Protein AF-A0A957F438-F1 (afdb_monomer_lite)

Secondary structure (DSSP, 8-state):
--HHHHHHHHHHHHHHHHHHHHHHHHHHT-TTHHHHHHHHHHHHHHHHHHHH--S-HHHHHHHHHHHHHHHHHHHHHH-

Sequence (79 aa):
MSFFTAWIVAFLWILTVVTAVWLLSIPLKNVSIVDICWGLLFVLAAWVYYSHSEGLASRRLLVTVLTTLWGVRLSLYLL

pLDDT: mean 95.14, std 4.51, range [66.38, 98.56]

Structure (mmCIF, N/CA/C/O backbone):
data_AF-A0A957F438-F1
#
_entry.id   AF-A0A957F438-F1
#
loop_
_atom_site.group_PDB
_atom_site.id
_atom_site.type_symbol
_atom_site.label_atom_id
_atom_site.label_alt_id
_atom_site.label_comp_id
_atom_site.label_asym_id
_atom_site.label_entity_id
_atom_site.label_seq_id
_atom_site.pdbx_PDB_ins_code
_atom_site.Cartn_x
_atom_site.Cartn_y
_atom_site.Cartn_z
_atom_site.occupancy
_atom_site.B_iso_or_equiv
_atom_site.auth_seq_id
_atom_site.auth_comp_id
_atom_site.auth_asym_id
_atom_site.auth_atom_id
_atom_site.pdbx_PDB_model_num
ATOM 1 N N . MET A 1 1 ? 13.491 7.153 -14.625 1.00 66.38 1 MET A N 1
ATOM 2 C CA . MET A 1 1 ? 13.599 8.179 -13.540 1.00 66.38 1 MET A CA 1
ATOM 3 C C . MET A 1 1 ? 14.708 7.783 -12.568 1.00 66.38 1 MET A C 1
ATOM 5 O O . MET A 1 1 ? 15.052 6.610 -12.528 1.00 66.38 1 MET A O 1
ATOM 9 N N . SER A 1 2 ? 15.271 8.714 -11.785 1.00 83.81 2 SER A N 1
ATOM 10 C CA . SER A 1 2 ? 16.279 8.360 -10.768 1.00 83.81 2 SER A CA 1
ATOM 11 C C . SER A 1 2 ? 15.687 7.420 -9.711 1.00 83.81 2 SER A C 1
ATOM 13 O O . SER A 1 2 ? 14.557 7.619 -9.262 1.00 83.81 2 SER A O 1
ATOM 15 N N . PHE A 1 3 ? 16.468 6.419 -9.294 1.00 84.06 3 PHE A N 1
ATOM 16 C CA . PHE A 1 3 ? 16.128 5.474 -8.224 1.00 84.06 3 PHE A CA 1
ATOM 17 C C . PHE A 1 3 ? 15.619 6.185 -6.959 1.00 84.06 3 PHE A C 1
ATOM 19 O O . PHE A 1 3 ? 14.592 5.809 -6.396 1.00 84.06 3 PHE A O 1
ATOM 26 N N . PHE A 1 4 ? 16.282 7.280 -6.576 1.00 91.50 4 PHE A N 1
ATOM 27 C CA . PHE A 1 4 ? 15.915 8.081 -5.409 1.00 91.50 4 PHE A CA 1
ATOM 28 C C . PHE A 1 4 ? 14.540 8.736 -5.545 1.00 91.50 4 PHE A C 1
ATOM 30 O O . PHE A 1 4 ? 13.802 8.822 -4.567 1.00 91.50 4 PHE A O 1
ATOM 37 N N . THR A 1 5 ? 14.157 9.157 -6.752 1.00 91.81 5 THR A N 1
ATOM 38 C CA . THR A 1 5 ? 12.845 9.769 -6.983 1.00 91.81 5 THR A CA 1
ATOM 39 C C . THR A 1 5 ? 11.724 8.768 -6.726 1.00 91.81 5 THR A C 1
ATOM 41 O O . THR A 1 5 ? 10.767 9.101 -6.036 1.00 91.81 5 THR A O 1
ATOM 44 N N . ALA A 1 6 ? 11.861 7.530 -7.211 1.00 92.06 6 ALA A N 1
ATOM 45 C CA . ALA A 1 6 ? 10.858 6.489 -6.986 1.00 92.06 6 ALA A CA 1
ATOM 46 C C . ALA A 1 6 ? 10.679 6.178 -5.490 1.00 92.06 6 ALA A C 1
ATOM 48 O O . ALA A 1 6 ? 9.555 6.028 -5.016 1.00 92.06 6 ALA A O 1
ATOM 49 N N . TRP A 1 7 ? 11.784 6.129 -4.740 1.00 94.00 7 TRP A N 1
ATOM 50 C CA . TRP A 1 7 ? 11.769 5.891 -3.295 1.00 94.00 7 TRP A CA 1
ATOM 51 C C . TRP A 1 7 ? 11.105 7.028 -2.523 1.00 94.00 7 TRP A C 1
ATOM 53 O O . TRP A 1 7 ? 10.274 6.769 -1.658 1.00 94.00 7 TRP A O 1
ATOM 63 N N . ILE A 1 8 ? 11.418 8.281 -2.862 1.00 96.25 8 ILE A N 1
ATOM 64 C CA . ILE A 1 8 ? 10.799 9.451 -2.229 1.00 96.25 8 ILE A CA 1
ATOM 65 C C . ILE A 1 8 ? 9.295 9.483 -2.516 1.00 96.25 8 ILE A C 1
ATOM 67 O O . ILE A 1 8 ? 8.507 9.686 -1.597 1.00 96.25 8 ILE A O 1
ATOM 71 N N . VAL A 1 9 ? 8.880 9.235 -3.762 1.00 96.06 9 VAL A N 1
ATOM 72 C CA . VAL A 1 9 ? 7.456 9.201 -4.128 1.00 96.06 9 VAL A CA 1
ATOM 73 C C . VAL A 1 9 ? 6.724 8.110 -3.343 1.00 96.06 9 VAL A C 1
ATOM 75 O O . VAL A 1 9 ? 5.684 8.388 -2.750 1.00 96.06 9 VAL A O 1
ATOM 78 N N . ALA A 1 10 ? 7.275 6.894 -3.273 1.00 96.44 10 ALA A N 1
ATOM 79 C CA . ALA A 1 10 ? 6.677 5.811 -2.492 1.00 96.44 10 ALA A CA 1
ATOM 80 C C . ALA A 1 10 ? 6.607 6.152 -0.995 1.00 96.44 10 ALA A C 1
ATOM 82 O O . ALA A 1 10 ? 5.565 5.952 -0.374 1.00 96.44 10 ALA A O 1
ATOM 83 N N . PHE A 1 11 ? 7.677 6.717 -0.430 1.00 97.19 11 PHE A N 1
ATOM 84 C CA . PHE A 1 11 ? 7.720 7.145 0.967 1.00 97.19 11 PHE A CA 1
ATOM 85 C C . PHE A 1 11 ? 6.637 8.181 1.285 1.00 97.19 11 PHE A C 1
ATOM 87 O O . PHE A 1 11 ? 5.924 8.021 2.270 1.00 97.19 11 PHE A O 1
ATOM 94 N N . LEU A 1 12 ? 6.462 9.205 0.444 1.00 97.94 12 LEU A N 1
ATOM 95 C CA . LEU A 1 12 ? 5.449 10.246 0.651 1.00 97.94 12 LEU A CA 1
ATOM 96 C C . LEU A 1 12 ? 4.020 9.691 0.584 1.00 97.94 12 LEU A C 1
ATOM 98 O O . LEU A 1 12 ? 3.178 10.059 1.406 1.00 97.94 12 LEU A O 1
ATOM 102 N N . TRP A 1 13 ? 3.754 8.778 -0.355 1.00 97.50 13 TRP A N 1
ATOM 103 C CA . TRP A 1 13 ? 2.471 8.079 -0.440 1.00 97.50 13 TRP A CA 1
ATOM 104 C C . TRP A 1 13 ? 2.197 7.237 0.809 1.00 97.50 13 TRP A C 1
ATOM 106 O O . TRP A 1 13 ? 1.132 7.368 1.412 1.00 97.50 13 TRP A O 1
ATOM 116 N N . ILE A 1 14 ? 3.164 6.418 1.233 1.00 97.75 14 ILE A N 1
ATOM 117 C CA . ILE A 1 14 ? 3.043 5.580 2.434 1.00 97.75 14 ILE A CA 1
ATOM 118 C C . ILE A 1 14 ? 2.840 6.447 3.674 1.00 97.75 14 ILE A C 1
ATOM 120 O O . ILE A 1 14 ? 1.922 6.183 4.443 1.00 97.75 14 ILE A O 1
ATOM 124 N N . LEU A 1 15 ? 3.655 7.490 3.858 1.00 97.94 15 LEU A N 1
ATOM 125 C CA . LEU A 1 15 ? 3.575 8.379 5.014 1.00 97.94 15 LEU A CA 1
ATOM 126 C C . LEU A 1 15 ? 2.193 9.029 5.101 1.00 97.94 15 LEU A C 1
ATOM 128 O O . LEU A 1 15 ? 1.580 9.020 6.162 1.00 97.94 15 LEU A O 1
ATOM 132 N N . THR A 1 16 ? 1.666 9.509 3.972 1.00 97.88 16 THR A N 1
ATOM 133 C CA . THR A 1 16 ? 0.335 10.122 3.910 1.00 97.88 16 THR A CA 1
ATOM 134 C C . THR A 1 16 ? -0.754 9.136 4.336 1.00 97.88 16 THR A C 1
ATOM 136 O O . THR A 1 16 ? -1.594 9.471 5.171 1.00 97.88 16 THR A O 1
ATOM 139 N N . VAL A 1 17 ? -0.732 7.907 3.807 1.00 97.06 17 VAL A N 1
ATOM 140 C CA . VAL A 1 17 ? -1.733 6.881 4.141 1.00 97.06 17 VAL A CA 1
ATOM 141 C C . VAL A 1 17 ? -1.596 6.422 5.594 1.00 97.06 17 VAL A C 1
ATOM 143 O O . VAL A 1 17 ? -2.597 6.362 6.300 1.00 97.06 17 VAL A O 1
ATOM 146 N N . VAL A 1 18 ? -0.380 6.148 6.073 1.00 96.88 18 VAL A N 1
ATOM 147 C CA . VAL A 1 18 ? -0.129 5.741 7.467 1.00 96.88 18 VAL A CA 1
ATOM 148 C C . VAL A 1 18 ? -0.585 6.822 8.439 1.00 96.88 18 VAL A C 1
ATOM 150 O O . VAL A 1 18 ? -1.281 6.510 9.402 1.00 96.88 18 VAL A O 1
ATOM 153 N N . THR A 1 19 ? -0.249 8.091 8.190 1.00 97.00 19 THR A N 1
ATOM 154 C CA . THR A 1 19 ? -0.692 9.199 9.043 1.00 97.00 19 THR A CA 1
ATOM 155 C C . THR A 1 19 ? -2.211 9.345 9.013 1.00 97.00 19 THR A C 1
ATOM 157 O O . THR A 1 19 ? -2.810 9.523 10.070 1.00 97.00 19 THR A O 1
ATOM 160 N N . ALA A 1 20 ? -2.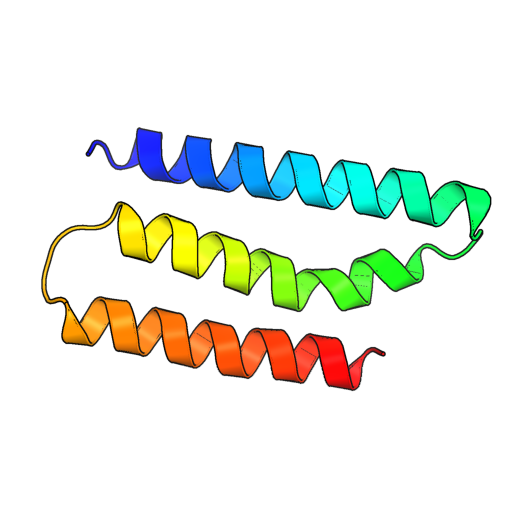855 9.209 7.850 1.00 97.19 20 ALA A N 1
ATOM 161 C CA . ALA A 1 20 ? -4.313 9.253 7.752 1.00 97.19 20 ALA A CA 1
ATOM 162 C C . ALA A 1 20 ? -4.982 8.111 8.538 1.00 97.19 20 ALA A C 1
ATOM 164 O O . ALA A 1 20 ? -5.880 8.366 9.336 1.00 97.19 20 ALA A O 1
ATOM 165 N N . VAL A 1 21 ? -4.520 6.867 8.374 1.00 96.38 21 VAL A N 1
ATOM 166 C CA . VAL A 1 21 ? -5.050 5.701 9.106 1.00 96.38 21 VAL A CA 1
ATOM 167 C C . VAL A 1 21 ? -4.808 5.841 10.608 1.00 96.38 21 VAL A C 1
ATOM 169 O O . VAL A 1 21 ? -5.708 5.580 11.404 1.00 96.38 21 VAL A O 1
ATOM 172 N N . TRP A 1 22 ? -3.627 6.307 11.013 1.00 95.81 22 TRP A N 1
ATOM 173 C CA . TRP A 1 22 ? -3.325 6.569 12.416 1.00 95.81 22 TRP A CA 1
ATOM 174 C C . TRP A 1 22 ? -4.253 7.638 13.005 1.00 95.81 22 TRP A C 1
ATOM 176 O O . TRP A 1 22 ? -4.844 7.407 14.058 1.00 95.81 22 TRP A O 1
ATOM 186 N N . LEU A 1 23 ? -4.469 8.758 12.309 1.00 97.38 23 LEU A N 1
ATOM 187 C CA . LEU A 1 23 ? -5.412 9.790 12.746 1.00 97.38 23 LEU A CA 1
ATOM 188 C C . LEU A 1 23 ? -6.846 9.257 12.853 1.00 97.38 23 LEU A C 1
ATOM 190 O O . LEU A 1 23 ? -7.539 9.613 13.801 1.00 97.38 23 LEU A O 1
ATOM 194 N N . LEU A 1 24 ? -7.278 8.381 11.939 1.00 96.50 24 LEU A N 1
ATOM 195 C CA . LEU A 1 24 ? -8.580 7.704 12.010 1.00 96.50 24 LEU A CA 1
ATOM 196 C C . LEU A 1 24 ? -8.669 6.721 13.188 1.00 96.50 24 LEU A C 1
ATOM 198 O O . LEU A 1 24 ? -9.736 6.572 13.780 1.00 96.50 24 LEU A O 1
ATOM 20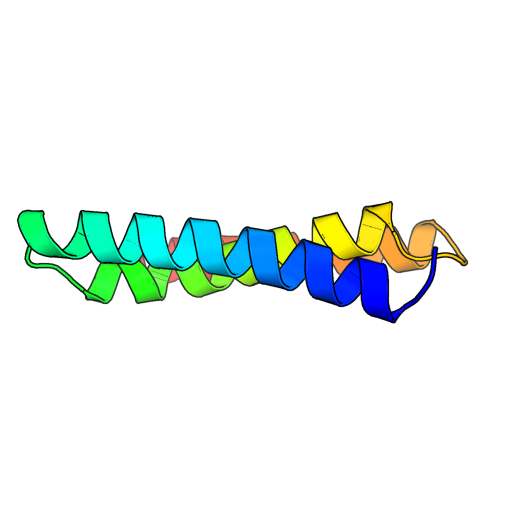2 N N . SER A 1 25 ? -7.561 6.082 13.569 1.00 96.44 25 SER A N 1
ATOM 203 C CA . SER A 1 25 ? -7.526 5.130 14.688 1.00 96.44 25 SER A CA 1
ATOM 204 C C . SER A 1 25 ? -7.813 5.781 16.049 1.00 96.44 25 SER A C 1
ATOM 206 O O . SER A 1 25 ? -8.374 5.131 16.933 1.00 96.44 25 SER A O 1
ATOM 208 N N . ILE A 1 26 ? -7.486 7.072 16.208 1.00 97.25 26 ILE A N 1
ATOM 209 C CA . ILE A 1 26 ? -7.650 7.832 17.458 1.00 97.25 26 ILE A CA 1
ATOM 210 C C . ILE A 1 26 ? -9.131 7.954 17.865 1.00 97.25 26 ILE A C 1
ATOM 212 O O . ILE A 1 26 ? -9.474 7.483 18.953 1.00 97.25 26 ILE A O 1
ATOM 216 N N . PRO A 1 27 ? -10.039 8.533 17.048 1.00 97.38 27 PRO A N 1
ATOM 217 C CA . PRO A 1 27 ? -11.457 8.608 17.397 1.00 97.38 27 PRO A CA 1
ATOM 218 C C . PRO A 1 27 ? -12.116 7.224 17.450 1.00 97.38 27 PRO A C 1
ATOM 220 O O . PRO A 1 27 ? -13.034 7.027 18.243 1.00 97.38 27 PRO A O 1
ATOM 223 N N . LEU A 1 28 ? -11.627 6.256 16.665 1.00 95.62 28 LEU A N 1
ATOM 224 C CA . LEU A 1 28 ? -12.096 4.867 16.702 1.00 95.62 28 LEU A CA 1
ATOM 225 C C . LEU A 1 28 ? -11.631 4.108 17.954 1.00 95.62 28 LEU A C 1
ATOM 227 O O . LEU A 1 28 ? -12.136 3.019 18.219 1.00 95.62 28 LEU A O 1
ATOM 231 N N . LYS A 1 29 ? -10.679 4.666 18.721 1.00 96.31 29 LYS A N 1
ATOM 232 C CA . LYS A 1 29 ? -10.024 4.030 19.876 1.00 96.31 29 LYS A CA 1
ATOM 233 C C . LYS A 1 29 ? -9.520 2.617 19.565 1.00 96.31 29 LYS A C 1
ATOM 235 O O . LYS A 1 29 ? -9.505 1.752 20.438 1.00 96.31 29 LYS A O 1
ATOM 240 N N . ASN A 1 30 ? -9.115 2.391 18.318 1.00 95.44 30 ASN A N 1
ATOM 241 C CA . ASN A 1 30 ? -8.706 1.084 17.834 1.00 95.44 30 ASN A CA 1
ATOM 242 C C . ASN A 1 30 ? -7.476 1.198 16.929 1.00 95.44 30 ASN A C 1
ATOM 244 O O . ASN A 1 30 ? -7.584 1.446 15.729 1.00 95.44 30 ASN A O 1
ATOM 248 N N . VAL A 1 31 ? -6.299 1.003 17.523 1.00 94.56 31 VAL A N 1
ATOM 249 C CA . VAL A 1 31 ? -5.010 1.084 16.820 1.00 94.56 31 VAL A CA 1
ATOM 250 C C . VAL A 1 31 ? -4.755 -0.150 15.946 1.00 94.56 31 VAL A C 1
ATOM 252 O O . VAL A 1 31 ? -3.998 -0.045 14.984 1.00 94.56 31 VAL A O 1
ATOM 255 N N . SER A 1 32 ? -5.435 -1.284 16.184 1.00 93.50 32 SER A N 1
ATOM 256 C CA . SER A 1 32 ? -5.216 -2.515 15.402 1.00 93.50 32 SER A CA 1
ATOM 257 C C . SER A 1 32 ? -5.606 -2.379 13.926 1.00 93.50 32 SER A C 1
ATOM 259 O O . SER A 1 32 ? -5.166 -3.161 13.090 1.00 93.50 32 SER A O 1
ATOM 261 N N . ILE A 1 33 ? -6.374 -1.345 13.564 1.00 93.81 33 ILE A N 1
ATOM 262 C CA . ILE A 1 33 ? -6.696 -1.021 12.165 1.00 93.81 33 ILE A CA 1
ATOM 263 C C . ILE A 1 33 ? -5.418 -0.752 11.355 1.00 93.81 33 ILE A C 1
ATOM 265 O O . ILE A 1 33 ? -5.352 -1.080 10.171 1.00 93.81 33 ILE A O 1
ATOM 269 N N . VAL A 1 34 ? -4.378 -0.204 11.993 1.00 93.75 34 VAL A N 1
ATOM 270 C CA . VAL A 1 34 ? -3.075 0.017 11.352 1.00 93.75 34 VAL A CA 1
A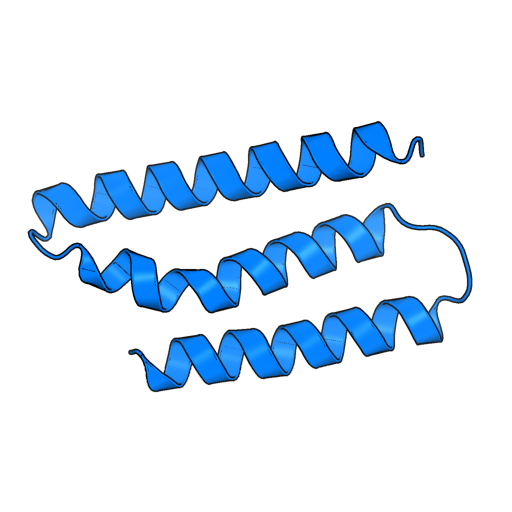TOM 271 C C . VAL A 1 34 ? -2.460 -1.313 10.899 1.00 93.75 34 VAL A C 1
ATOM 273 O O . VAL A 1 34 ? -1.854 -1.362 9.827 1.00 93.75 34 VAL A O 1
ATOM 276 N N . ASP A 1 35 ? -2.680 -2.400 11.648 1.00 93.56 35 ASP A N 1
ATOM 277 C CA . ASP A 1 35 ? -2.130 -3.718 11.324 1.00 93.56 35 ASP A CA 1
ATOM 278 C C . ASP A 1 35 ? -2.740 -4.306 10.048 1.00 93.56 35 ASP A C 1
ATOM 280 O O . ASP A 1 35 ? -2.029 -4.853 9.202 1.00 93.56 35 ASP A O 1
ATOM 284 N N . ILE A 1 36 ? -4.045 -4.103 9.853 1.00 94.31 36 ILE A N 1
ATOM 285 C CA . ILE A 1 36 ? -4.771 -4.496 8.638 1.00 94.31 36 ILE A CA 1
ATOM 286 C C . ILE A 1 36 ? -4.195 -3.767 7.415 1.00 94.31 36 ILE A C 1
ATOM 288 O O . ILE A 1 36 ? -4.041 -4.352 6.338 1.00 94.31 36 ILE A O 1
ATOM 292 N N . CYS A 1 37 ? -3.838 -2.489 7.567 1.00 95.75 37 CYS A N 1
ATOM 293 C CA . CYS A 1 37 ? -3.355 -1.654 6.471 1.00 95.75 37 CYS A CA 1
ATOM 294 C C . CYS A 1 37 ? -1.927 -1.982 6.011 1.00 95.75 37 CYS A C 1
ATOM 296 O O . CYS A 1 37 ? -1.589 -1.636 4.877 1.00 95.75 37 CYS A O 1
ATOM 298 N N . TRP A 1 38 ? -1.101 -2.673 6.809 1.00 93.25 38 TRP A N 1
ATOM 299 C CA . TRP A 1 38 ? 0.282 -2.999 6.424 1.00 93.25 38 TRP A CA 1
ATOM 300 C C . TRP A 1 38 ? 0.373 -3.710 5.078 1.00 93.25 38 TRP A C 1
ATOM 302 O O . TRP A 1 38 ? 1.159 -3.303 4.221 1.00 93.25 38 TRP A O 1
ATOM 312 N N . GLY A 1 39 ? -0.467 -4.726 4.862 1.00 95.25 39 GLY A N 1
ATOM 313 C CA . GLY A 1 39 ? -0.525 -5.450 3.592 1.00 95.25 39 GLY A CA 1
ATOM 314 C C . GLY A 1 39 ? -0.772 -4.512 2.409 1.00 95.25 39 GLY A C 1
ATOM 315 O O . GLY A 1 39 ? -0.033 -4.550 1.425 1.00 95.25 39 GLY A O 1
ATOM 316 N N . LEU A 1 40 ? -1.746 -3.607 2.534 1.00 97.12 40 LEU A N 1
ATOM 317 C CA . LEU A 1 40 ? -2.116 -2.645 1.490 1.00 97.12 40 LEU A CA 1
ATOM 318 C C . LEU A 1 40 ? -1.039 -1.581 1.231 1.00 97.12 40 LEU A C 1
ATOM 320 O O . LEU A 1 40 ? -0.874 -1.154 0.089 1.00 97.12 40 LEU A O 1
ATOM 324 N N . LEU A 1 41 ? -0.267 -1.179 2.243 1.00 97.44 41 LEU A N 1
ATOM 325 C CA . LEU A 1 41 ? 0.843 -0.233 2.068 1.00 97.44 41 LEU A CA 1
ATOM 326 C C . LEU A 1 41 ? 1.962 -0.818 1.192 1.00 97.44 41 LEU A C 1
ATOM 328 O O . LEU A 1 41 ? 2.521 -0.110 0.352 1.00 97.44 41 LEU A O 1
ATOM 332 N N . PHE A 1 42 ? 2.249 -2.119 1.315 1.00 96.75 42 PHE A N 1
ATOM 333 C CA . PHE A 1 42 ? 3.178 -2.801 0.407 1.00 96.75 42 PHE A CA 1
ATOM 334 C C . PHE A 1 42 ? 2.631 -2.895 -1.018 1.00 96.75 42 PHE A C 1
ATOM 336 O O . PHE A 1 42 ? 3.390 -2.730 -1.974 1.00 96.75 42 PHE A O 1
ATOM 343 N N . VAL A 1 43 ? 1.320 -3.115 -1.174 1.00 98.19 43 VAL A N 1
ATOM 344 C CA . VAL A 1 43 ? 0.664 -3.078 -2.490 1.00 98.19 43 VAL A CA 1
ATOM 345 C C . VAL A 1 43 ? 0.837 -1.699 -3.127 1.00 98.19 43 VAL A C 1
ATOM 347 O O . VAL A 1 43 ? 1.299 -1.608 -4.263 1.00 98.19 43 VAL A O 1
ATOM 350 N N . LEU A 1 44 ? 0.555 -0.625 -2.385 1.00 97.94 44 LEU A N 1
ATOM 351 C CA . LEU A 1 44 ? 0.741 0.751 -2.846 1.00 97.94 44 LEU A CA 1
ATOM 352 C C . LEU A 1 44 ? 2.182 0.998 -3.320 1.00 97.94 44 LEU A C 1
ATOM 354 O O . LEU A 1 44 ? 2.392 1.472 -4.437 1.00 97.94 44 LEU A O 1
ATOM 358 N N . ALA A 1 45 ? 3.174 0.609 -2.515 1.00 97.31 45 ALA A N 1
ATOM 359 C CA . ALA A 1 45 ? 4.584 0.729 -2.876 1.00 97.31 45 ALA A CA 1
ATOM 360 C C . ALA A 1 45 ? 4.919 -0.036 -4.168 1.00 97.31 45 ALA A C 1
ATOM 362 O O . ALA A 1 45 ? 5.593 0.497 -5.049 1.00 97.31 45 ALA A O 1
ATOM 363 N N . ALA A 1 46 ? 4.412 -1.263 -4.319 1.00 97.44 46 ALA A N 1
ATOM 364 C CA . ALA A 1 46 ? 4.650 -2.087 -5.501 1.00 97.44 46 ALA A CA 1
ATOM 365 C C . ALA A 1 46 ? 4.100 -1.452 -6.788 1.00 97.44 46 ALA A C 1
ATOM 367 O O . ALA A 1 46 ? 4.742 -1.548 -7.834 1.00 97.44 46 ALA A O 1
ATOM 368 N N . TRP A 1 47 ? 2.952 -0.771 -6.725 1.00 97.69 47 TRP A N 1
ATOM 369 C CA . TRP A 1 47 ? 2.379 -0.051 -7.869 1.00 97.69 47 TRP A CA 1
ATOM 370 C C . TRP A 1 47 ? 3.108 1.264 -8.176 1.00 97.69 47 TRP A C 1
ATOM 372 O O . TRP A 1 47 ? 3.313 1.605 -9.348 1.00 97.69 47 TRP A O 1
ATOM 382 N N . VAL A 1 48 ? 3.587 1.975 -7.151 1.00 96.56 48 VAL A N 1
ATOM 383 C CA . VAL A 1 48 ? 4.470 3.137 -7.345 1.00 96.56 48 VAL A CA 1
ATOM 384 C C . VAL A 1 48 ? 5.772 2.700 -8.022 1.00 96.56 48 VAL A C 1
ATOM 386 O O . VAL A 1 48 ? 6.179 3.283 -9.025 1.00 96.56 48 VAL A O 1
ATOM 389 N N . TYR A 1 49 ? 6.403 1.621 -7.560 1.00 95.44 49 TYR A N 1
ATOM 390 C CA . TYR A 1 49 ? 7.626 1.118 -8.184 1.00 95.44 49 TYR A CA 1
ATOM 391 C C . TYR A 1 49 ? 7.386 0.531 -9.572 1.00 95.44 49 TYR A C 1
ATOM 393 O O . TYR A 1 49 ? 8.223 0.717 -10.452 1.00 95.44 49 TYR A O 1
ATOM 401 N N . TYR A 1 50 ? 6.248 -0.115 -9.820 1.00 95.44 50 TYR A N 1
ATOM 4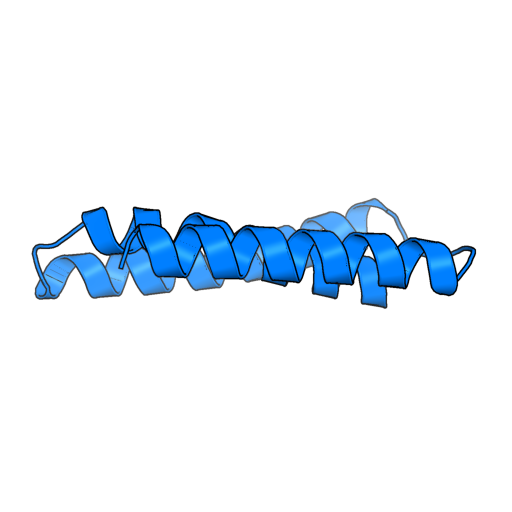02 C CA . TYR A 1 50 ? 5.881 -0.587 -11.157 1.00 95.44 50 TYR A CA 1
ATOM 403 C C . TYR A 1 50 ? 5.869 0.551 -12.185 1.00 95.44 50 TYR A C 1
ATOM 405 O O . TYR A 1 50 ? 6.451 0.414 -13.260 1.00 95.44 50 TYR A O 1
ATOM 413 N N . SER A 1 51 ? 5.261 1.687 -11.828 1.00 93.44 51 SER A N 1
ATOM 414 C CA . SER A 1 51 ? 5.140 2.849 -12.718 1.00 93.44 51 SER A CA 1
ATOM 415 C C . SER A 1 51 ? 6.456 3.605 -12.939 1.00 93.44 51 SER A C 1
ATOM 417 O O . SER A 1 51 ? 6.613 4.245 -13.974 1.00 93.44 51 SER A O 1
ATOM 419 N N . HIS A 1 52 ? 7.412 3.509 -12.009 1.00 91.00 52 HIS A N 1
ATOM 420 C CA . HIS A 1 52 ? 8.663 4.281 -12.052 1.00 91.00 52 HIS A CA 1
ATOM 421 C C . HIS A 1 52 ? 9.917 3.458 -12.391 1.00 91.00 52 HIS A C 1
ATOM 423 O O . HIS A 1 52 ? 10.953 4.037 -12.724 1.00 91.00 52 HIS A O 1
ATOM 429 N N . SER A 1 53 ? 9.859 2.128 -12.284 1.00 88.06 53 SER A N 1
ATOM 430 C CA . SER A 1 53 ? 10.986 1.237 -12.590 1.00 88.06 53 SER A CA 1
ATOM 431 C C . SER A 1 53 ? 11.105 0.972 -14.086 1.00 88.06 53 SER A C 1
ATOM 433 O O . SER A 1 53 ? 10.109 0.935 -14.798 1.00 88.06 53 SER A O 1
ATOM 435 N N . GLU A 1 54 ? 12.324 0.739 -14.564 1.00 87.56 54 GLU A N 1
ATOM 436 C CA . GLU A 1 54 ? 12.620 0.388 -15.957 1.00 87.56 54 GLU A CA 1
ATOM 437 C C . GLU A 1 54 ? 12.982 -1.111 -16.080 1.00 87.56 54 GLU A C 1
ATOM 439 O O . GLU A 1 54 ? 13.188 -1.811 -15.083 1.00 87.56 54 GLU A O 1
ATOM 444 N N . GLY A 1 55 ? 13.025 -1.640 -17.307 1.00 88.44 55 GLY A N 1
ATOM 445 C CA . GLY A 1 55 ? 13.345 -3.047 -17.595 1.00 88.44 55 GLY A CA 1
ATOM 446 C C . GLY A 1 55 ? 12.148 -3.886 -18.052 1.00 88.44 55 GLY A C 1
ATOM 447 O O . GLY A 1 55 ? 11.117 -3.361 -18.473 1.00 88.44 55 GLY A O 1
ATOM 448 N N . LEU A 1 56 ? 12.275 -5.216 -17.998 1.00 95.50 56 LEU A N 1
ATOM 449 C CA . LEU A 1 56 ? 11.281 -6.130 -18.569 1.00 95.50 56 LEU A CA 1
ATOM 450 C C . LEU A 1 56 ? 9.900 -5.958 -17.909 1.00 95.50 56 LEU A C 1
ATOM 452 O O . LEU A 1 56 ? 9.752 -6.144 -16.699 1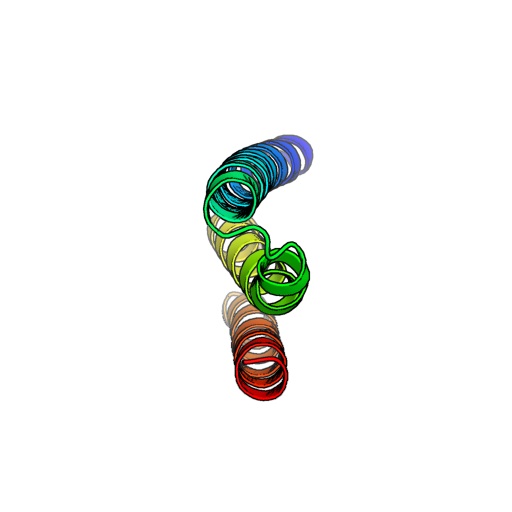.00 95.50 56 LEU A O 1
ATOM 456 N N . ALA A 1 57 ? 8.893 -5.598 -18.709 1.00 94.19 57 ALA A N 1
ATOM 457 C CA . ALA A 1 57 ? 7.549 -5.283 -18.221 1.00 94.19 57 ALA A CA 1
ATOM 458 C C . ALA A 1 57 ? 6.875 -6.481 -17.535 1.00 94.19 57 ALA A C 1
ATOM 460 O O . ALA A 1 57 ? 6.309 -6.325 -16.458 1.00 94.19 57 ALA A O 1
ATOM 461 N N . SER A 1 58 ? 7.014 -7.687 -18.097 1.00 95.75 58 SER A N 1
ATOM 462 C CA . SER A 1 58 ? 6.435 -8.910 -17.526 1.00 95.75 58 SER A CA 1
ATOM 463 C C . SER A 1 58 ? 6.976 -9.224 -16.131 1.00 95.75 58 SER A C 1
ATOM 465 O O . SER A 1 58 ? 6.208 -9.592 -15.248 1.00 95.75 58 SER A O 1
ATOM 467 N N . ARG A 1 59 ? 8.279 -9.014 -15.892 1.00 96.19 59 ARG A N 1
ATOM 468 C CA . ARG A 1 59 ? 8.892 -9.205 -14.569 1.00 96.19 59 ARG A CA 1
ATOM 469 C C . ARG A 1 59 ? 8.335 -8.216 -13.549 1.00 96.19 59 ARG A C 1
ATOM 471 O O . ARG A 1 59 ? 7.979 -8.619 -12.447 1.00 96.19 59 ARG A O 1
ATOM 478 N N . ARG A 1 60 ? 8.274 -6.930 -13.911 1.00 95.69 60 ARG A N 1
ATOM 479 C CA . ARG A 1 60 ? 7.729 -5.877 -13.038 1.00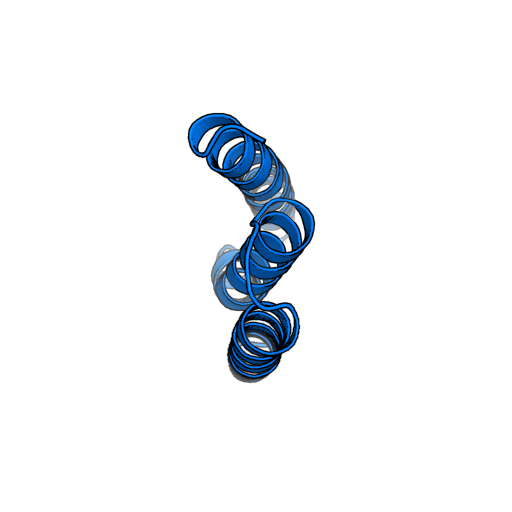 95.69 60 ARG A CA 1
ATOM 480 C C . ARG A 1 60 ? 6.273 -6.181 -12.688 1.00 95.69 60 ARG A C 1
ATOM 482 O O . ARG A 1 60 ? 5.925 -6.176 -11.515 1.00 95.69 60 ARG A O 1
ATOM 489 N N . LEU A 1 61 ? 5.470 -6.540 -13.690 1.00 97.12 61 LEU A N 1
ATOM 490 C CA . LEU A 1 61 ? 4.064 -6.891 -13.512 1.00 97.12 61 LEU A CA 1
ATOM 491 C C . LEU A 1 61 ? 3.897 -8.113 -12.602 1.00 97.12 61 LEU A C 1
ATOM 493 O O . LEU A 1 61 ? 3.084 -8.079 -11.686 1.00 97.12 61 LEU A O 1
ATOM 497 N N . LEU A 1 62 ? 4.685 -9.171 -12.820 1.00 98.06 62 LEU A N 1
ATOM 498 C CA . LEU A 1 62 ? 4.630 -10.389 -12.013 1.00 98.06 62 LEU A CA 1
ATOM 499 C C . LEU A 1 62 ? 4.883 -10.092 -10.531 1.00 98.06 62 LEU A C 1
ATOM 501 O O . LEU A 1 62 ? 4.106 -10.522 -9.684 1.00 98.06 62 LEU A O 1
ATOM 505 N N . VAL A 1 63 ? 5.935 -9.326 -10.220 1.00 97.56 63 VAL A N 1
ATOM 506 C CA . VAL A 1 63 ? 6.246 -8.936 -8.836 1.00 97.56 63 VAL A CA 1
ATOM 507 C C . VAL A 1 63 ? 5.099 -8.121 -8.241 1.00 97.56 63 VAL A C 1
ATOM 509 O O . VAL A 1 63 ? 4.621 -8.452 -7.161 1.00 97.56 63 VAL A O 1
ATOM 512 N N . THR A 1 64 ? 4.595 -7.113 -8.958 1.00 98.12 64 THR A N 1
ATOM 513 C CA . THR A 1 64 ? 3.488 -6.272 -8.482 1.00 98.12 64 THR A CA 1
ATOM 514 C C . THR A 1 64 ? 2.211 -7.073 -8.230 1.00 98.12 64 THR A C 1
ATOM 516 O O . THR A 1 64 ? 1.554 -6.864 -7.210 1.00 98.12 64 THR A O 1
ATOM 519 N N . VAL A 1 65 ? 1.869 -8.028 -9.100 1.00 98.44 65 VAL A N 1
ATOM 520 C CA . VAL A 1 65 ? 0.704 -8.910 -8.924 1.00 98.44 65 VAL A CA 1
ATOM 521 C C . VAL A 1 65 ? 0.889 -9.824 -7.718 1.00 98.44 65 VAL A C 1
ATOM 523 O O . VAL A 1 65 ? -0.012 -9.909 -6.887 1.00 98.44 65 VAL A O 1
ATOM 526 N N . LEU A 1 66 ? 2.051 -10.464 -7.566 1.00 98.56 66 LEU A N 1
ATOM 527 C CA . LEU A 1 66 ? 2.325 -11.329 -6.415 1.00 98.56 66 LEU A CA 1
ATOM 528 C C . LEU A 1 66 ? 2.282 -10.550 -5.095 1.00 98.56 66 LEU A C 1
ATOM 530 O O . LEU A 1 66 ? 1.662 -11.013 -4.137 1.00 98.56 66 LEU A O 1
ATOM 534 N N . THR A 1 67 ? 2.862 -9.346 -5.051 1.00 98.31 67 THR A N 1
ATOM 535 C CA . THR A 1 67 ? 2.767 -8.462 -3.880 1.00 98.31 67 THR A CA 1
ATOM 536 C C . THR A 1 67 ? 1.326 -8.032 -3.617 1.00 98.31 67 THR A C 1
ATOM 538 O O . THR A 1 67 ? 0.912 -8.008 -2.462 1.00 98.31 67 THR A O 1
ATOM 541 N N . THR A 1 68 ? 0.538 -7.758 -4.663 1.00 98.56 68 THR A N 1
ATOM 542 C CA . THR A 1 68 ? -0.889 -7.423 -4.532 1.00 98.56 68 THR A CA 1
ATOM 543 C C . THR A 1 68 ? -1.676 -8.582 -3.926 1.00 98.56 68 THR A C 1
ATOM 545 O O . THR A 1 68 ? -2.378 -8.389 -2.938 1.00 98.56 68 THR A O 1
ATOM 548 N N . LEU A 1 69 ? -1.521 -9.795 -4.464 1.00 98.56 69 LEU A N 1
ATOM 549 C CA . LEU A 1 69 ? -2.200 -10.991 -3.961 1.00 98.56 69 LEU A CA 1
ATOM 550 C C . LEU A 1 69 ? -1.831 -11.276 -2.504 1.00 98.56 69 LEU A C 1
ATOM 552 O O . LEU A 1 69 ? -2.710 -11.511 -1.677 1.00 98.56 69 LEU A O 1
ATOM 556 N N . TRP A 1 70 ? -0.539 -11.219 -2.171 1.00 98.38 70 TRP A N 1
ATOM 557 C CA . TRP A 1 70 ? -0.073 -11.421 -0.802 1.00 98.38 70 TRP A CA 1
ATOM 558 C C . TRP A 1 70 ? -0.588 -10.340 0.155 1.00 98.38 70 TRP A C 1
ATOM 560 O O . TRP A 1 70 ? -1.086 -10.681 1.229 1.00 98.38 70 TRP A O 1
ATOM 570 N N . GLY A 1 71 ? -0.491 -9.064 -0.230 1.00 98.06 71 GLY A N 1
ATOM 571 C CA . GLY A 1 71 ? -0.871 -7.928 0.608 1.00 98.06 71 GLY A CA 1
ATOM 572 C C . GLY A 1 71 ? -2.371 -7.894 0.876 1.00 98.06 71 GLY A C 1
ATOM 573 O O . GLY A 1 71 ? -2.779 -7.777 2.027 1.00 98.06 71 GLY A O 1
ATOM 574 N N . VAL A 1 72 ? -3.192 -8.107 -0.158 1.00 98.19 72 VAL A N 1
ATOM 575 C CA . VAL A 1 72 ? -4.652 -8.217 -0.016 1.00 98.19 72 VAL A CA 1
ATOM 576 C C . VAL A 1 72 ? -5.025 -9.422 0.846 1.00 98.19 72 VAL A C 1
ATOM 578 O O . VAL A 1 72 ? -5.830 -9.281 1.761 1.00 98.19 72 VAL A O 1
ATOM 581 N N . ARG A 1 73 ? -4.414 -10.594 0.621 1.00 97.69 73 ARG A N 1
ATOM 582 C CA . ARG A 1 73 ? -4.653 -11.784 1.454 1.00 97.69 73 ARG A CA 1
ATOM 583 C C . ARG A 1 73 ? -4.317 -11.522 2.924 1.00 97.69 73 ARG A C 1
ATOM 585 O O . ARG A 1 73 ? -5.069 -11.945 3.794 1.00 97.69 73 ARG A O 1
ATOM 592 N N . LEU A 1 74 ? -3.192 -10.861 3.206 1.00 97.12 74 LEU A N 1
ATOM 593 C CA . LEU A 1 74 ? -2.793 -10.526 4.573 1.00 97.12 74 LEU A CA 1
ATOM 594 C C . LEU A 1 74 ? -3.806 -9.581 5.227 1.00 97.12 74 LEU A C 1
ATOM 596 O O . LEU A 1 74 ? -4.255 -9.860 6.331 1.00 97.12 74 LEU A O 1
ATOM 600 N N . SER A 1 75 ? -4.203 -8.513 4.534 1.00 96.31 75 SER A N 1
ATOM 601 C CA . SER A 1 75 ? -5.186 -7.559 5.052 1.00 96.31 75 SER A CA 1
ATOM 602 C C . SER A 1 75 ? -6.552 -8.200 5.295 1.00 96.31 75 SER A C 1
ATOM 604 O O . SER A 1 75 ? -7.153 -7.947 6.327 1.00 96.31 75 SER A O 1
ATOM 606 N N . LEU A 1 76 ? -7.017 -9.082 4.405 1.00 96.75 76 LEU A N 1
ATOM 607 C CA . LEU A 1 76 ? -8.272 -9.820 4.599 1.00 96.75 76 LEU A CA 1
ATOM 608 C C . LEU A 1 76 ? -8.214 -10.817 5.764 1.00 96.75 76 LEU A C 1
ATOM 610 O O . LEU A 1 76 ? -9.239 -11.082 6.373 1.00 96.75 76 LEU A O 1
ATOM 614 N N . TYR A 1 77 ? -7.042 -11.383 6.062 1.00 96.31 77 TYR A N 1
ATOM 615 C CA . TYR A 1 77 ? -6.863 -12.288 7.201 1.00 96.31 77 TYR A CA 1
ATOM 616 C C . TYR A 1 77 ? -6.879 -11.555 8.553 1.00 96.31 77 TYR A C 1
ATOM 618 O O . TYR A 1 77 ? -7.210 -12.161 9.567 1.00 96.31 77 TYR A O 1
ATOM 626 N N . LEU A 1 78 ? -6.480 -10.279 8.571 1.00 93.88 78 LEU A N 1
ATOM 627 C CA . LEU A 1 78 ? -6.421 -9.444 9.777 1.00 93.88 78 LEU A CA 1
ATOM 628 C C . LEU A 1 78 ? -7.698 -8.624 10.020 1.00 93.88 78 LEU A C 1
ATOM 630 O O . LEU A 1 78 ? -7.803 -7.999 11.075 1.00 93.88 78 LEU A O 1
ATOM 634 N N . LEU A 1 79 ? -8.608 -8.589 9.041 1.00 88.31 79 LEU A N 1
ATOM 635 C CA . LEU A 1 79 ? -9.907 -7.917 9.119 1.00 88.31 79 LEU A CA 1
ATOM 636 C C . LEU A 1 79 ? -10.832 -8.617 10.125 1.00 88.31 79 LEU A C 1
ATOM 638 O O . LEU A 1 79 ? -11.476 -7.885 10.908 1.00 88.31 79 LEU A O 1
#

Radius of gyration: 14.12 Å; chains: 1; bounding box: 28×22×38 Å

Foldseek 3Di:
DDPVVLVVVLVVVLVVVLVVQCVVCVVVVHPLLSVLCPLVSQLSSLVSCLVVPDDDNVVSVVVSVVSNVRSNVSSVVSD